Protein AF-A0A924B8Z5-F1 (afdb_monomer_lite)

Sequence (173 aa):
MSTKKIIPPDEDLVLVSQAHPNWYRDLSNLNTSVLASLPKAYSEPKTAMMRKFKAGVQHITENILKINRNAKSKDSFVLETSDLPNLLKMNPYLQTILLPSEDDESNNYWSFIKYLDEHKIRHTLPKKVVDGESFVLNCNRKVECIIANSTSRATLGAHHAEVLKQFKKAIAA

Structure (mmCIF, N/CA/C/O backbone):
data_AF-A0A924B8Z5-F1
#
_entry.id   AF-A0A924B8Z5-F1
#
loop_
_atom_site.group_PDB
_atom_site.id
_atom_site.type_symbol
_atom_site.label_atom_id
_atom_site.label_alt_id
_atom_site.label_comp_id
_atom_site.label_asym_id
_atom_site.label_entity_id
_atom_site.label_seq_id
_atom_site.pdbx_PDB_ins_code
_atom_site.Cartn_x
_atom_site.Cartn_y
_atom_site.Cartn_z
_atom_site.occupancy
_atom_site.B_iso_or_equiv
_atom_site.auth_seq_id
_atom_site.auth_comp_id
_atom_site.auth_asym_id
_atom_site.auth_atom_id
_atom_site.pdbx_PDB_model_num
ATOM 1 N N . MET A 1 1 ? 2.921 21.148 -10.314 1.00 27.20 1 MET A N 1
ATOM 2 C CA . MET A 1 1 ? 3.364 21.321 -11.715 1.00 27.20 1 MET A CA 1
ATOM 3 C C . MET A 1 1 ? 3.645 19.939 -12.281 1.00 27.20 1 MET A C 1
ATOM 5 O O . MET A 1 1 ? 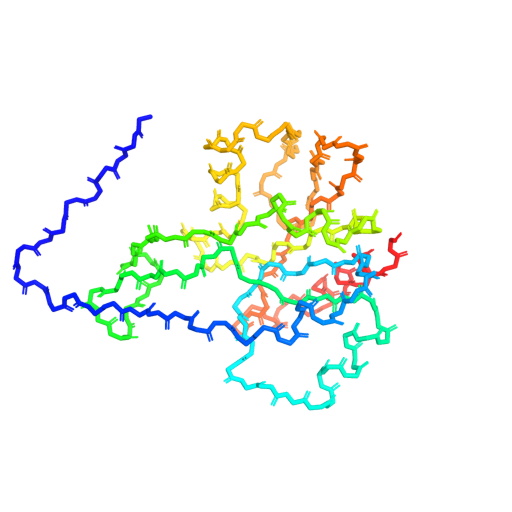4.511 19.259 -11.753 1.00 27.20 1 MET A O 1
ATOM 9 N N . SER A 1 2 ? 2.859 19.486 -13.260 1.00 26.58 2 SER A N 1
ATOM 10 C CA . SER A 1 2 ? 3.064 18.188 -13.912 1.00 26.58 2 SER A CA 1
ATOM 11 C C . SER A 1 2 ? 4.251 18.307 -14.865 1.00 26.58 2 SER A C 1
ATOM 13 O O . SER A 1 2 ? 4.169 19.011 -15.872 1.00 26.58 2 SER A O 1
ATOM 15 N N . THR A 1 3 ? 5.375 17.679 -14.529 1.00 29.69 3 THR A N 1
ATOM 16 C CA . THR A 1 3 ? 6.481 17.488 -15.465 1.00 29.69 3 THR A CA 1
ATOM 17 C C . THR A 1 3 ? 6.024 16.479 -16.511 1.00 29.69 3 THR A C 1
ATOM 19 O O . THR A 1 3 ? 6.145 15.268 -16.339 1.00 29.69 3 THR A O 1
ATOM 22 N N . LYS A 1 4 ? 5.457 16.978 -17.614 1.00 33.75 4 LYS A N 1
ATOM 23 C CA . LYS A 1 4 ? 5.336 16.186 -18.839 1.00 33.75 4 LYS A CA 1
ATOM 24 C C . LYS A 1 4 ? 6.758 15.812 -19.258 1.00 33.75 4 LYS A C 1
ATOM 26 O O . LYS A 1 4 ? 7.465 16.643 -19.821 1.00 33.75 4 LYS A O 1
ATOM 31 N N . LYS A 1 5 ? 7.202 14.590 -18.941 1.00 43.59 5 LYS A N 1
ATOM 32 C CA . LYS A 1 5 ? 8.385 14.011 -19.586 1.00 43.59 5 LYS A CA 1
ATOM 33 C C . LYS A 1 5 ? 8.083 13.988 -21.085 1.00 43.59 5 LYS A C 1
ATOM 35 O O . LYS A 1 5 ? 7.101 13.382 -21.509 1.00 43.59 5 LYS A O 1
ATOM 40 N N . ILE A 1 6 ? 8.884 14.720 -21.848 1.00 47.06 6 ILE A N 1
ATOM 41 C CA . ILE A 1 6 ? 8.807 14.756 -23.305 1.00 47.06 6 ILE A CA 1
ATOM 42 C C . ILE A 1 6 ? 9.330 13.408 -23.792 1.00 47.06 6 ILE A C 1
ATOM 44 O O . ILE A 1 6 ? 10.437 13.013 -23.433 1.00 47.06 6 ILE A O 1
ATOM 48 N N . ILE A 1 7 ? 8.505 12.686 -24.542 1.00 53.38 7 ILE A N 1
ATOM 49 C CA . ILE A 1 7 ? 8.885 11.407 -25.132 1.00 53.38 7 ILE A CA 1
ATOM 50 C C . ILE A 1 7 ? 9.734 11.701 -26.380 1.00 53.38 7 ILE A C 1
ATOM 52 O O . ILE A 1 7 ? 9.287 12.503 -27.207 1.00 53.38 7 ILE A O 1
ATOM 56 N N . PRO A 1 8 ? 10.936 11.114 -26.528 1.00 54.69 8 PRO A N 1
ATOM 57 C CA . PRO A 1 8 ? 11.732 11.262 -27.740 1.00 54.69 8 PRO A CA 1
ATOM 58 C C . PRO A 1 8 ? 10.970 10.709 -28.958 1.00 54.69 8 PRO A C 1
ATOM 60 O O . PRO A 1 8 ? 10.359 9.647 -28.851 1.00 54.69 8 PRO A O 1
ATOM 63 N N . PRO A 1 9 ? 10.990 11.396 -30.111 1.00 52.47 9 PRO A N 1
ATOM 64 C CA . PRO A 1 9 ? 10.183 11.028 -31.278 1.00 52.47 9 PRO A CA 1
ATOM 65 C C . PRO A 1 9 ? 10.574 9.692 -31.936 1.00 52.47 9 PRO A C 1
ATOM 67 O O . PRO A 1 9 ? 9.775 9.161 -32.701 1.00 52.47 9 PRO A O 1
ATOM 70 N N . ASP A 1 10 ? 11.748 9.137 -31.611 1.00 58.34 10 ASP A N 1
ATOM 71 C CA . ASP A 1 10 ? 12.346 7.985 -32.304 1.00 58.34 10 ASP A CA 1
ATOM 72 C C . ASP A 1 10 ? 12.404 6.696 -31.457 1.00 58.34 10 ASP A C 1
ATOM 74 O O . ASP A 1 10 ? 13.101 5.746 -31.812 1.00 58.34 10 ASP A O 1
ATOM 78 N N . GLU A 1 11 ? 11.711 6.647 -30.316 1.00 60.94 11 GLU A N 1
ATOM 79 C CA . GLU A 1 11 ? 11.691 5.461 -29.452 1.00 60.94 11 GLU A CA 1
ATOM 80 C C . GLU A 1 11 ? 10.423 4.615 -29.647 1.00 60.94 11 GLU A C 1
ATOM 82 O O . GLU A 1 11 ? 9.302 5.129 -29.641 1.00 60.94 11 GLU A O 1
ATOM 87 N N . ASP A 1 12 ? 10.603 3.293 -29.766 1.00 62.44 12 ASP A N 1
ATOM 88 C CA . ASP A 1 12 ? 9.521 2.310 -29.898 1.00 62.44 12 ASP A CA 1
ATOM 89 C C . ASP A 1 12 ? 8.688 2.220 -28.611 1.00 62.44 12 ASP A C 1
ATOM 91 O O . ASP A 1 12 ? 8.885 1.362 -27.748 1.00 62.44 12 ASP A O 1
ATOM 95 N N . LEU A 1 13 ? 7.699 3.099 -28.482 1.00 58.81 13 LEU A N 1
ATOM 96 C CA . LEU A 1 13 ? 6.756 3.054 -27.377 1.00 58.81 13 LEU A CA 1
ATOM 97 C C . LEU A 1 13 ? 5.920 1.776 -27.426 1.00 58.81 13 LEU A C 1
ATOM 99 O O . LEU A 1 13 ? 5.083 1.569 -28.304 1.00 58.81 13 LEU A O 1
ATOM 103 N N . VAL A 1 14 ? 6.087 0.943 -26.405 1.00 56.19 14 VAL A N 1
ATOM 104 C CA . VAL A 1 14 ? 5.249 -0.228 -26.187 1.00 56.19 14 VAL A CA 1
ATOM 105 C C . VAL A 1 14 ? 4.253 0.100 -25.088 1.00 56.19 14 VAL A C 1
ATOM 107 O O . VAL A 1 14 ? 4.625 0.291 -23.926 1.00 56.19 14 VAL A O 1
ATOM 110 N N . LEU A 1 15 ? 2.964 0.120 -25.437 1.00 53.94 15 LEU A N 1
ATOM 111 C CA . LEU A 1 15 ? 1.908 0.070 -24.434 1.00 53.94 15 LEU A CA 1
ATOM 112 C C . LEU A 1 15 ? 1.976 -1.296 -23.748 1.00 53.94 15 LEU A C 1
ATOM 114 O O . LEU A 1 15 ? 1.636 -2.326 -24.332 1.00 53.94 15 LEU A O 1
ATOM 118 N N . VAL A 1 16 ? 2.431 -1.307 -22.500 1.00 55.94 16 VAL A N 1
ATOM 119 C CA . VAL A 1 16 ? 2.383 -2.490 -21.651 1.00 55.94 16 VAL A CA 1
ATOM 120 C C . VAL A 1 16 ? 1.148 -2.343 -20.777 1.00 55.94 16 VAL A C 1
ATOM 122 O O . VAL A 1 16 ? 1.198 -1.785 -19.681 1.00 55.94 16 VAL A O 1
ATOM 125 N N . SER A 1 17 ? 0.022 -2.848 -21.281 1.00 54.97 17 SER A N 1
ATOM 126 C CA . SER A 1 17 ? -1.132 -3.074 -20.419 1.00 54.97 17 SER A CA 1
ATOM 127 C C . SER A 1 17 ? -0.781 -4.216 -19.476 1.00 54.97 17 SER A C 1
ATOM 129 O O . SER A 1 17 ? -0.571 -5.357 -19.902 1.00 54.97 17 SER A O 1
ATOM 131 N N . GLN A 1 18 ? -0.655 -3.904 -18.189 1.00 56.66 18 GLN A N 1
ATOM 132 C CA . GLN A 1 18 ? -0.607 -4.940 -17.176 1.00 56.66 18 GLN A CA 1
ATOM 133 C C . GLN A 1 18 ? -2.056 -5.323 -16.910 1.00 56.66 18 GLN A C 1
ATOM 135 O O . GLN A 1 18 ? -2.690 -4.786 -16.012 1.00 56.66 18 GLN A O 1
ATOM 140 N N . ALA A 1 19 ? -2.603 -6.211 -17.747 1.00 49.78 19 ALA A N 1
ATOM 141 C CA . ALA A 1 19 ? -3.911 -6.802 -17.508 1.00 49.78 19 ALA A CA 1
ATOM 142 C C . ALA A 1 19 ? -3.848 -7.547 -16.168 1.00 49.78 19 ALA A C 1
ATOM 144 O O . ALA A 1 19 ? -3.375 -8.683 -16.078 1.00 49.78 19 ALA A O 1
ATOM 145 N N . HIS A 1 20 ? -4.241 -6.846 -15.108 1.00 55.22 20 HIS A N 1
ATOM 146 C CA . HIS A 1 20 ? -4.132 -7.338 -13.751 1.00 55.22 20 HIS A CA 1
ATOM 147 C C . HIS A 1 20 ? -5.180 -8.429 -13.558 1.00 55.22 20 HIS A C 1
ATOM 149 O O . HIS A 1 20 ? -6.363 -8.211 -13.833 1.00 55.22 20 HIS A O 1
ATOM 155 N N . PRO A 1 21 ? -4.785 -9.625 -13.101 1.00 53.97 21 PRO A N 1
ATOM 156 C CA . PRO A 1 21 ? -5.751 -10.666 -12.815 1.00 53.97 21 PRO A CA 1
ATOM 157 C C . PRO A 1 21 ? -6.732 -10.184 -11.735 1.00 53.97 21 PRO A C 1
ATOM 159 O O . PRO A 1 21 ? -6.337 -9.952 -10.597 1.00 53.97 21 PRO A O 1
ATOM 162 N N . ASN A 1 22 ? -8.019 -10.067 -12.066 1.00 56.91 22 ASN A N 1
ATOM 163 C CA . ASN A 1 22 ? -9.048 -9.525 -11.166 1.00 56.91 22 ASN A CA 1
ATOM 164 C C . ASN A 1 22 ? -9.396 -10.434 -9.971 1.00 56.91 22 ASN A C 1
ATOM 166 O O . ASN A 1 22 ? -10.285 -10.090 -9.202 1.00 56.91 22 ASN A O 1
ATOM 170 N N . TRP A 1 23 ? -8.712 -11.565 -9.766 1.00 58.78 23 TRP A N 1
ATOM 171 C CA . TRP A 1 23 ? -9.040 -12.521 -8.695 1.00 58.78 23 TRP A CA 1
ATOM 172 C C . TRP A 1 23 ? -8.924 -11.925 -7.284 1.00 58.78 23 TRP A C 1
ATOM 174 O O . TRP A 1 23 ? -9.516 -12.450 -6.345 1.00 58.78 23 TRP A O 1
ATOM 184 N N . TYR A 1 24 ? -8.171 -10.833 -7.101 1.00 57.19 24 TYR A N 1
ATOM 185 C CA . TYR A 1 24 ? -8.128 -10.114 -5.823 1.00 57.19 24 TYR A CA 1
ATOM 186 C C . TYR A 1 24 ? -9.403 -9.299 -5.568 1.00 57.19 24 TYR A C 1
ATOM 188 O O . TYR A 1 24 ? -9.706 -9.010 -4.413 1.00 57.19 24 TYR A O 1
ATOM 196 N N . ARG A 1 25 ? -10.168 -8.950 -6.615 1.00 60.06 25 ARG A N 1
ATOM 197 C CA . ARG A 1 25 ? -11.487 -8.308 -6.490 1.00 60.06 25 ARG A CA 1
ATOM 198 C C . ARG A 1 25 ? -12.519 -9.261 -5.882 1.00 60.06 25 ARG A C 1
ATOM 200 O O . ARG A 1 25 ? -13.444 -8.796 -5.227 1.00 60.06 25 ARG A O 1
ATOM 207 N N . ASP A 1 26 ? -12.307 -10.571 -6.025 1.00 60.06 26 ASP A N 1
ATOM 208 C CA . ASP A 1 26 ? -13.152 -11.618 -5.432 1.00 60.06 26 ASP A CA 1
ATOM 209 C C . ASP A 1 26 ? -12.852 -11.856 -3.942 1.00 60.06 26 ASP A C 1
ATOM 211 O O . ASP A 1 26 ? -13.567 -12.593 -3.260 1.00 60.06 26 ASP A O 1
ATOM 215 N N . LEU A 1 27 ? -11.785 -11.252 -3.408 1.00 64.25 27 LEU A N 1
ATOM 216 C CA . LEU A 1 27 ? -11.482 -11.287 -1.982 1.00 64.25 27 LEU A CA 1
ATOM 217 C C . LEU A 1 27 ? -12.265 -10.176 -1.280 1.00 64.25 27 LEU A C 1
ATOM 219 O O . LEU A 1 27 ? -11.729 -9.120 -0.968 1.00 64.25 27 LEU A O 1
ATOM 223 N N . SER A 1 28 ? -13.552 -10.408 -1.029 1.00 62.91 28 SER A N 1
ATOM 224 C CA . SER A 1 28 ? -14.328 -9.533 -0.147 1.00 62.91 28 SER A CA 1
ATOM 225 C C . SER A 1 28 ? -13.760 -9.587 1.277 1.00 62.91 28 SER A C 1
ATOM 227 O O . SER A 1 28 ? -13.467 -10.678 1.772 1.00 62.91 28 SER A O 1
ATOM 229 N N . ASN A 1 29 ? -13.697 -8.441 1.961 1.00 72.19 29 ASN A N 1
ATOM 230 C CA . ASN A 1 29 ? -13.278 -8.310 3.367 1.00 72.19 29 ASN A CA 1
ATOM 231 C C . ASN A 1 29 ? -11.771 -8.462 3.620 1.00 72.19 29 ASN A C 1
ATOM 233 O O . ASN A 1 29 ? -11.360 -9.110 4.586 1.00 72.19 29 ASN A O 1
ATOM 237 N N . LEU A 1 30 ? -10.945 -7.850 2.773 1.00 82.62 30 LEU A N 1
ATOM 238 C CA . LEU A 1 30 ? -9.528 -7.687 3.086 1.00 82.62 30 LEU A CA 1
ATOM 239 C C . LEU A 1 30 ? -9.342 -6.749 4.284 1.00 82.62 30 LEU A C 1
ATOM 241 O O . LEU A 1 30 ? -9.954 -5.681 4.330 1.00 82.62 30 LEU A O 1
ATOM 245 N N . ASN A 1 31 ? -8.446 -7.128 5.194 1.00 87.06 31 ASN A N 1
ATOM 246 C CA . ASN A 1 31 ? -7.919 -6.253 6.243 1.00 87.06 31 ASN A CA 1
ATOM 247 C C . ASN A 1 31 ? -6.640 -5.548 5.773 1.00 87.06 31 ASN A C 1
ATOM 249 O O . ASN A 1 31 ? -6.386 -4.405 6.152 1.00 87.06 31 ASN A O 1
ATOM 253 N N . THR A 1 32 ? -5.880 -6.189 4.881 1.00 87.38 32 THR A N 1
ATOM 254 C CA . THR A 1 32 ? -4.584 -5.687 4.410 1.00 87.38 32 THR A CA 1
ATOM 255 C C . THR A 1 32 ? -4.513 -5.684 2.884 1.00 87.38 32 THR A C 1
ATOM 257 O O . THR A 1 32 ? -4.909 -6.649 2.229 1.00 87.38 32 THR A O 1
ATOM 260 N N . SER A 1 33 ? -3.962 -4.622 2.300 1.00 85.75 33 SER A N 1
ATOM 261 C CA . SER A 1 33 ? -3.629 -4.543 0.874 1.00 85.75 33 SER A CA 1
ATOM 262 C C . SER A 1 33 ? -2.141 -4.270 0.725 1.00 85.75 33 SER A C 1
ATOM 264 O O . SER A 1 33 ? -1.606 -3.400 1.399 1.00 85.75 33 SER A O 1
ATOM 266 N N . VAL A 1 34 ? -1.456 -5.012 -0.132 1.00 84.31 34 VAL A N 1
ATOM 267 C CA . VAL A 1 34 ? -0.037 -4.828 -0.436 1.00 84.31 34 VAL A CA 1
ATOM 268 C C . VAL A 1 34 ? 0.060 -4.237 -1.834 1.00 84.31 34 VAL A C 1
ATOM 270 O O . VAL A 1 34 ? -0.302 -4.908 -2.798 1.00 84.31 34 VAL A O 1
ATOM 273 N N . LEU A 1 35 ? 0.541 -3.001 -1.952 1.00 79.88 35 LEU A N 1
ATOM 274 C CA . LEU A 1 35 ? 0.700 -2.321 -3.236 1.00 79.88 35 LEU A CA 1
ATOM 275 C C . LEU A 1 35 ? 2.064 -2.666 -3.833 1.00 79.88 35 LEU A C 1
ATOM 277 O O . LEU A 1 35 ? 3.053 -1.993 -3.565 1.00 79.88 35 LEU A O 1
ATOM 281 N N . ALA A 1 36 ? 2.121 -3.764 -4.582 1.00 71.88 36 ALA A N 1
ATOM 282 C CA . ALA A 1 36 ? 3.339 -4.315 -5.159 1.00 71.88 36 ALA A CA 1
ATOM 283 C C . ALA A 1 36 ? 3.082 -4.930 -6.538 1.00 71.88 36 ALA A C 1
ATOM 285 O O . ALA A 1 36 ? 1.955 -5.295 -6.879 1.00 71.88 36 ALA A O 1
ATOM 286 N N . SER A 1 37 ? 4.158 -5.098 -7.311 1.00 63.19 37 SER A N 1
ATOM 287 C CA . SER A 1 37 ? 4.166 -5.852 -8.569 1.00 63.19 37 SER A CA 1
ATOM 288 C C . SER A 1 37 ? 3.428 -7.195 -8.420 1.00 63.19 37 SER A C 1
ATOM 290 O O . SER A 1 37 ? 3.824 -8.046 -7.616 1.00 63.19 37 SER A O 1
ATOM 292 N N . LEU A 1 38 ? 2.345 -7.400 -9.185 1.00 60.19 38 LEU A N 1
ATOM 293 C CA . LEU A 1 38 ? 1.538 -8.618 -9.080 1.00 60.19 38 LEU A CA 1
ATOM 294 C C . LEU A 1 38 ? 2.342 -9.863 -9.492 1.00 60.19 38 LEU A C 1
ATOM 296 O O . LEU A 1 38 ? 3.150 -9.822 -10.426 1.00 60.19 38 LEU A O 1
ATOM 300 N N . PRO A 1 39 ? 2.092 -11.022 -8.854 1.00 56.28 39 PRO A N 1
ATOM 301 C CA . PRO A 1 39 ? 2.630 -12.277 -9.347 1.00 56.28 39 PRO A CA 1
ATOM 302 C C . PRO A 1 39 ? 2.121 -12.535 -10.772 1.00 56.28 39 PRO A C 1
ATOM 304 O O . PRO A 1 39 ? 0.917 -12.538 -11.014 1.00 56.28 39 PRO A O 1
ATOM 307 N N . LYS A 1 40 ? 3.047 -12.831 -11.696 1.00 56.44 40 LYS A N 1
ATOM 308 C CA . LYS A 1 40 ? 2.784 -13.088 -13.130 1.00 56.44 40 LYS A CA 1
ATOM 309 C C . LYS A 1 40 ? 1.750 -14.189 -13.424 1.00 56.44 40 LYS A C 1
ATOM 311 O O . LYS A 1 40 ? 1.336 -14.329 -14.567 1.00 56.44 40 LYS A O 1
ATOM 316 N N . ALA A 1 41 ? 1.365 -14.987 -12.430 1.00 58.38 41 ALA A N 1
ATOM 317 C CA . ALA A 1 41 ? 0.386 -16.052 -12.579 1.00 58.38 41 ALA A CA 1
ATOM 318 C C . ALA A 1 41 ? -0.469 -16.201 -11.315 1.00 58.38 41 ALA A C 1
ATOM 320 O O . ALA A 1 41 ? 0.053 -16.198 -10.191 1.00 58.38 41 ALA A O 1
ATOM 321 N N . TYR A 1 42 ? -1.773 -16.386 -11.534 1.00 60.09 42 TYR A N 1
ATOM 322 C CA . TYR A 1 42 ? -2.695 -16.948 -10.554 1.00 60.09 42 TYR A CA 1
ATOM 323 C C . TYR A 1 42 ? -2.182 -18.322 -10.115 1.00 60.09 42 TYR A C 1
ATOM 325 O O . TYR A 1 42 ? -1.808 -19.146 -10.948 1.00 60.09 42 TYR A O 1
ATOM 333 N N . SER A 1 43 ? -2.157 -18.579 -8.811 1.00 69.75 43 SER A N 1
ATOM 334 C CA . SER A 1 43 ? -1.972 -19.934 -8.309 1.00 69.75 43 SER A CA 1
ATOM 335 C C . SER A 1 43 ? -2.844 -20.138 -7.083 1.00 69.75 43 SER A C 1
ATOM 337 O O . SER A 1 43 ? -2.793 -19.347 -6.140 1.00 69.75 43 SER A O 1
ATOM 339 N N . GLU A 1 44 ? -3.611 -21.223 -7.082 1.00 72.50 44 GLU A N 1
ATOM 340 C CA . GLU A 1 44 ? -4.526 -21.581 -5.997 1.00 72.50 44 GLU A CA 1
ATOM 341 C C . GLU A 1 44 ? -3.862 -21.524 -4.602 1.00 72.50 44 GLU A C 1
ATOM 343 O O . GLU A 1 44 ? -4.453 -20.923 -3.702 1.00 72.50 44 GLU A O 1
ATOM 348 N N . PRO A 1 45 ? -2.597 -21.967 -4.406 1.00 78.00 45 PRO A N 1
ATOM 349 C CA . PRO A 1 45 ? -1.924 -21.821 -3.113 1.00 78.00 45 PRO A CA 1
ATOM 350 C C . PRO A 1 45 ? -1.728 -20.364 -2.661 1.00 78.00 45 PRO A C 1
ATOM 352 O O . PRO A 1 45 ? -1.847 -20.064 -1.473 1.00 78.00 45 PRO A O 1
ATOM 355 N N . LYS A 1 46 ? -1.455 -19.435 -3.590 1.00 73.50 46 LYS A N 1
ATOM 356 C CA . LYS A 1 46 ? -1.290 -18.005 -3.269 1.00 73.50 46 LYS A CA 1
ATOM 357 C C . LYS A 1 46 ? -2.631 -17.388 -2.900 1.00 73.50 46 LYS A C 1
ATOM 359 O O . LYS A 1 46 ? -2.715 -16.658 -1.917 1.00 73.50 46 LYS A O 1
ATOM 364 N N . THR A 1 47 ? -3.684 -17.725 -3.639 1.00 73.50 47 THR A N 1
ATOM 365 C CA . THR A 1 47 ? -5.043 -17.260 -3.344 1.00 73.50 47 THR A CA 1
ATOM 366 C C . THR A 1 47 ? -5.544 -17.807 -2.005 1.00 73.50 47 THR A C 1
ATOM 368 O O . THR A 1 47 ? -6.122 -17.055 -1.222 1.00 73.50 47 THR A O 1
ATOM 371 N N . ALA A 1 48 ? -5.272 -19.076 -1.686 1.00 80.44 48 ALA A N 1
ATOM 372 C CA . ALA A 1 48 ? -5.603 -19.669 -0.390 1.00 80.44 48 ALA A CA 1
ATOM 373 C C . ALA A 1 48 ? -4.862 -18.978 0.767 1.00 80.44 48 ALA A C 1
ATOM 375 O O . ALA A 1 48 ? -5.470 -18.662 1.790 1.00 80.44 48 ALA A O 1
ATOM 376 N N . MET A 1 49 ? -3.571 -18.679 0.589 1.00 80.75 49 MET A N 1
ATOM 377 C CA . MET A 1 49 ? -2.779 -17.925 1.563 1.00 80.75 49 MET A CA 1
ATOM 378 C C . MET A 1 49 ? -3.364 -16.525 1.798 1.00 80.75 49 MET A C 1
ATOM 380 O O . MET A 1 49 ? -3.571 -16.124 2.940 1.00 80.75 49 MET A O 1
ATOM 384 N N . MET A 1 50 ? -3.697 -15.807 0.728 1.00 80.00 50 MET A N 1
ATOM 385 C CA . MET A 1 50 ? -4.296 -14.472 0.797 1.00 80.00 50 MET A CA 1
ATOM 386 C C . MET A 1 50 ? -5.665 -14.461 1.476 1.00 80.00 50 MET A C 1
ATOM 388 O O . MET A 1 50 ? -5.911 -13.621 2.338 1.00 80.00 50 MET A O 1
ATOM 392 N N . ARG A 1 51 ? -6.524 -15.446 1.180 1.00 81.31 51 ARG A N 1
ATOM 393 C CA . ARG A 1 51 ? -7.799 -15.647 1.891 1.00 81.31 51 ARG A CA 1
ATOM 394 C C . ARG A 1 51 ? -7.580 -15.898 3.377 1.00 81.31 51 ARG A C 1
ATOM 396 O O . ARG A 1 51 ? -8.221 -15.256 4.203 1.00 81.31 51 ARG A O 1
ATOM 403 N N . LYS A 1 52 ? -6.649 -16.796 3.717 1.00 85.19 52 LYS A N 1
ATOM 404 C CA . LYS A 1 52 ? -6.318 -17.137 5.107 1.00 85.19 52 LYS A CA 1
ATOM 405 C C . LYS A 1 52 ? -5.869 -15.913 5.906 1.00 85.19 52 LYS A C 1
ATOM 407 O O . LYS A 1 52 ? -6.255 -15.776 7.060 1.00 85.19 52 LYS A O 1
ATOM 412 N N . PHE A 1 53 ? -5.072 -15.040 5.295 1.00 84.50 53 PHE A N 1
ATOM 413 C CA . PHE A 1 53 ? -4.547 -13.836 5.942 1.00 84.50 53 PHE A CA 1
ATOM 414 C C . PHE A 1 53 ? -5.404 -12.585 5.731 1.00 84.50 53 PHE A C 1
ATOM 416 O O . PHE A 1 53 ? -5.022 -11.524 6.208 1.00 84.50 53 PHE A O 1
ATOM 423 N N . LYS A 1 54 ? -6.535 -12.684 5.015 1.00 86.38 54 LYS A N 1
ATOM 424 C CA . LYS A 1 54 ? -7.349 -11.529 4.590 1.00 86.38 54 LYS A CA 1
ATOM 425 C C . LYS A 1 54 ? -6.498 -10.404 3.981 1.00 86.38 54 LYS A C 1
ATOM 427 O O . LYS A 1 54 ? -6.742 -9.221 4.220 1.00 86.38 54 LYS A O 1
ATOM 432 N N . ALA A 1 55 ? -5.490 -10.790 3.204 1.00 83.81 55 ALA A N 1
ATOM 433 C CA . ALA A 1 55 ? -4.514 -9.888 2.611 1.00 83.81 55 ALA A CA 1
ATOM 434 C C . ALA A 1 55 ? -4.540 -10.018 1.088 1.00 83.81 55 ALA A C 1
ATOM 436 O O . ALA A 1 55 ? -4.473 -11.130 0.573 1.00 83.81 55 ALA A O 1
ATOM 437 N N . GLY A 1 56 ? -4.631 -8.901 0.367 1.00 79.25 56 GLY A N 1
ATOM 438 C CA . GLY A 1 56 ? -4.574 -8.863 -1.097 1.00 79.25 56 GLY A CA 1
ATOM 439 C C . GLY A 1 56 ? -3.291 -8.201 -1.586 1.00 79.25 56 GLY A C 1
ATOM 440 O O . GLY A 1 56 ? -2.753 -7.334 -0.908 1.00 79.25 56 GLY A O 1
ATOM 441 N N . VAL A 1 57 ? -2.807 -8.585 -2.767 1.00 76.44 57 VAL A N 1
ATOM 442 C CA . VAL A 1 57 ? -1.740 -7.852 -3.470 1.00 76.44 57 VAL A CA 1
ATOM 443 C C . VAL A 1 57 ? -2.377 -7.116 -4.635 1.00 76.44 57 VAL A C 1
ATOM 445 O O . VAL A 1 57 ? -3.213 -7.688 -5.334 1.00 76.44 57 VAL A O 1
ATOM 448 N N . GLN A 1 58 ? -2.015 -5.852 -4.816 1.00 72.81 58 GLN A N 1
ATOM 449 C CA . GLN A 1 58 ? -2.560 -4.970 -5.840 1.00 72.81 58 GLN A CA 1
ATOM 450 C C . GLN A 1 58 ? -1.455 -4.102 -6.419 1.00 72.81 58 GLN A C 1
ATOM 452 O O . GLN A 1 58 ? -0.436 -3.884 -5.777 1.00 72.81 58 GLN A O 1
ATOM 457 N N . HIS A 1 59 ? -1.667 -3.584 -7.620 1.00 69.00 59 HIS A N 1
ATOM 458 C CA . HIS A 1 59 ? -0.761 -2.627 -8.233 1.00 69.00 59 HIS A CA 1
ATOM 459 C C . HIS A 1 59 ? -1.461 -1.274 -8.348 1.00 69.00 59 HIS A C 1
ATOM 461 O O . HIS A 1 59 ? -2.634 -1.235 -8.706 1.00 69.00 59 HIS A O 1
ATOM 467 N N . ILE A 1 60 ? -0.759 -0.174 -8.060 1.00 63.69 60 ILE A N 1
ATOM 468 C CA . ILE A 1 60 ? -1.333 1.183 -8.160 1.00 63.69 60 ILE A CA 1
ATOM 469 C C . ILE A 1 60 ? -1.501 1.607 -9.619 1.00 63.69 60 ILE A C 1
ATOM 471 O O . ILE A 1 60 ? -2.298 2.489 -9.907 1.00 63.69 60 ILE A O 1
ATOM 475 N N . THR A 1 61 ? -0.755 1.019 -10.553 1.00 62.38 61 THR A N 1
ATOM 476 C CA . THR A 1 61 ? -0.765 1.423 -11.964 1.00 62.38 61 THR A CA 1
ATOM 477 C C . THR A 1 61 ? -1.314 0.302 -12.839 1.00 62.38 61 THR A C 1
ATOM 479 O O . THR A 1 61 ? -0.863 -0.841 -12.747 1.00 62.38 61 THR A O 1
ATOM 482 N N . GLU A 1 62 ? -2.312 0.618 -13.664 1.00 61.16 62 GLU A N 1
ATOM 483 C CA . GLU A 1 62 ? -2.988 -0.330 -14.560 1.00 61.16 62 GLU A CA 1
ATOM 484 C C . GLU A 1 62 ? -2.355 -0.317 -15.955 1.00 61.16 62 GLU A C 1
ATOM 486 O O . GLU A 1 62 ? -2.016 -1.368 -16.501 1.00 61.16 62 GLU A O 1
ATOM 491 N N . ASN A 1 63 ? -2.100 0.876 -16.499 1.00 56.97 63 ASN A N 1
ATOM 492 C CA . ASN A 1 63 ? -1.499 1.031 -17.818 1.00 56.97 63 ASN A CA 1
ATOM 493 C C . ASN A 1 63 ? -0.174 1.782 -17.733 1.00 56.97 63 ASN A C 1
ATOM 495 O O . ASN A 1 63 ? -0.088 2.869 -17.158 1.00 56.97 63 ASN A O 1
ATOM 499 N N . ILE A 1 64 ? 0.867 1.185 -18.316 1.00 59.00 64 ILE A N 1
ATOM 500 C CA . ILE A 1 64 ? 2.212 1.745 -18.354 1.00 59.00 64 ILE A CA 1
ATOM 501 C C . ILE A 1 64 ? 2.691 1.757 -19.808 1.00 59.00 64 ILE A C 1
ATOM 503 O O . ILE A 1 64 ? 2.777 0.721 -20.464 1.00 59.00 64 ILE A O 1
ATOM 507 N N . LEU A 1 65 ? 3.044 2.930 -20.315 1.00 54.34 65 LEU A N 1
ATOM 508 C CA . LEU A 1 65 ? 3.818 3.077 -21.543 1.00 54.34 65 LEU A CA 1
ATOM 509 C C . LEU A 1 65 ? 5.287 2.851 -21.214 1.00 54.34 65 LEU A C 1
ATOM 511 O O . LEU A 1 65 ? 5.822 3.494 -20.316 1.00 54.34 65 LEU A O 1
ATOM 515 N N . LYS A 1 66 ? 5.953 1.952 -21.929 1.00 60.34 66 LYS A N 1
ATOM 516 C CA . LYS A 1 66 ? 7.394 1.749 -21.787 1.00 60.34 66 LYS A CA 1
ATOM 517 C C . LYS A 1 66 ? 8.104 2.076 -23.088 1.00 60.34 66 LYS A C 1
ATOM 519 O O . LYS A 1 66 ? 7.598 1.752 -24.155 1.00 60.34 66 LYS A O 1
ATOM 524 N N . ILE A 1 67 ? 9.313 2.616 -22.971 1.00 60.03 67 ILE A N 1
ATOM 525 C CA . ILE A 1 67 ? 10.227 2.843 -24.104 1.00 60.03 67 ILE A CA 1
ATOM 526 C C . ILE A 1 67 ? 10.637 1.519 -24.779 1.00 60.03 67 ILE A C 1
ATOM 528 O O . ILE A 1 67 ? 11.011 1.490 -25.939 1.00 60.03 67 ILE A O 1
ATOM 532 N N . ASN A 1 68 ? 10.569 0.396 -24.056 1.00 62.44 68 ASN A N 1
ATOM 533 C CA . ASN A 1 68 ? 10.575 -0.960 -24.608 1.00 62.44 68 ASN A CA 1
ATOM 534 C C . ASN A 1 68 ? 10.083 -1.964 -23.542 1.00 62.44 68 ASN A C 1
ATOM 536 O O . ASN A 1 68 ? 9.972 -1.633 -22.360 1.00 62.44 68 ASN A O 1
ATOM 540 N N . ARG A 1 69 ? 9.827 -3.229 -23.914 1.00 58.06 69 ARG A N 1
ATOM 541 C CA . ARG A 1 69 ? 9.324 -4.265 -22.975 1.00 58.06 69 ARG A CA 1
ATOM 542 C C . ARG A 1 69 ? 10.216 -4.504 -21.747 1.00 58.06 69 ARG A C 1
ATOM 544 O O . ARG A 1 69 ? 9.702 -4.901 -20.701 1.00 58.06 69 ARG A O 1
ATOM 551 N N . ASN A 1 70 ? 11.518 -4.250 -21.862 1.00 56.31 70 ASN A N 1
ATOM 552 C CA . ASN A 1 70 ? 12.515 -4.471 -20.811 1.00 56.31 70 ASN A CA 1
ATOM 553 C C . ASN A 1 70 ? 12.906 -3.182 -20.073 1.00 56.31 70 ASN A C 1
ATOM 555 O O . ASN A 1 70 ? 13.799 -3.212 -19.226 1.00 56.31 70 ASN A O 1
ATOM 559 N N . ALA A 1 71 ? 12.252 -2.059 -20.380 1.00 56.12 71 ALA A N 1
ATOM 560 C CA . ALA A 1 71 ? 12.593 -0.771 -19.809 1.00 56.12 71 ALA A CA 1
ATOM 561 C C . ALA A 1 71 ? 12.398 -0.798 -18.286 1.00 56.12 71 ALA A C 1
ATOM 563 O O . ALA A 1 71 ? 11.402 -1.336 -17.766 1.00 56.12 71 ALA A O 1
ATOM 564 N N . LYS A 1 72 ? 13.382 -0.227 -17.581 1.00 54.81 72 LYS A N 1
ATOM 565 C CA . LYS A 1 72 ? 13.362 -0.070 -16.124 1.00 54.81 72 LYS A CA 1
ATOM 566 C C . LYS A 1 72 ? 12.220 0.873 -15.724 1.00 54.81 72 LYS A C 1
ATOM 568 O O . LYS A 1 72 ? 11.738 1.657 -16.542 1.00 54.81 72 LYS A O 1
ATOM 573 N N . SER A 1 73 ? 11.793 0.823 -14.462 1.00 53.69 73 SER A N 1
ATOM 574 C CA . SER A 1 73 ? 10.661 1.621 -13.959 1.00 53.69 73 SER A CA 1
ATOM 575 C C . SER A 1 73 ? 10.817 3.133 -14.207 1.00 53.69 73 SER A C 1
ATOM 577 O O . SER A 1 73 ? 9.829 3.816 -14.454 1.00 53.69 73 SER A O 1
ATOM 579 N N . LYS A 1 74 ? 12.052 3.652 -14.256 1.00 50.84 74 LYS A N 1
ATOM 580 C CA . LYS A 1 74 ? 12.364 5.061 -14.575 1.00 50.84 74 LYS A CA 1
ATOM 581 C C . LYS A 1 74 ? 12.066 5.490 -16.024 1.00 50.84 74 LYS A C 1
ATOM 583 O O . LYS A 1 74 ? 11.865 6.680 -16.282 1.00 50.84 74 LYS A O 1
ATOM 588 N N . ASP A 1 75 ? 11.987 4.524 -16.935 1.00 53.41 75 ASP A N 1
ATOM 589 C CA . ASP A 1 75 ? 11.794 4.685 -18.386 1.00 53.41 75 ASP A CA 1
ATOM 590 C C . ASP A 1 75 ? 10.355 4.304 -18.793 1.00 53.41 75 ASP A C 1
ATOM 592 O O . ASP A 1 75 ? 10.077 3.828 -19.897 1.00 53.41 75 ASP A O 1
ATOM 596 N N . SER A 1 76 ? 9.439 4.441 -17.833 1.00 54.59 76 SER A N 1
ATOM 597 C CA . SER A 1 76 ? 8.042 4.041 -17.920 1.00 54.59 76 SER A CA 1
ATOM 598 C C . SER A 1 76 ? 7.128 5.226 -17.590 1.00 54.59 76 SER A C 1
ATOM 600 O O . SER A 1 76 ? 7.417 6.025 -16.699 1.00 54.59 76 SER A O 1
ATOM 602 N N . PHE A 1 77 ? 6.004 5.332 -18.292 1.00 54.12 77 PHE A N 1
ATOM 603 C CA . PHE A 1 77 ? 5.006 6.385 -18.144 1.00 54.12 77 PHE A CA 1
ATOM 604 C C . PHE A 1 77 ? 3.697 5.765 -17.670 1.00 54.12 77 PHE A C 1
ATOM 606 O O . PHE A 1 77 ? 3.124 4.918 -18.350 1.00 54.12 77 PHE A O 1
ATOM 613 N N . VAL A 1 78 ? 3.216 6.183 -16.503 1.00 58.84 78 VAL A N 1
ATOM 614 C CA . VAL A 1 78 ? 1.920 5.735 -15.983 1.00 58.84 78 VAL A CA 1
ATOM 615 C C . VAL A 1 78 ? 0.813 6.445 -16.755 1.00 58.84 78 VAL A C 1
ATOM 617 O O . VAL A 1 78 ? 0.755 7.674 -16.759 1.00 58.84 78 VAL A O 1
ATOM 620 N N . LEU A 1 79 ? -0.039 5.664 -17.409 1.00 51.16 79 LEU A N 1
ATOM 621 C CA . LEU A 1 79 ? -1.200 6.137 -18.156 1.00 51.16 79 LEU A CA 1
ATOM 622 C C . LEU A 1 79 ? -2.473 6.107 -17.315 1.00 51.16 79 LEU A C 1
ATOM 624 O O . LEU A 1 79 ? -3.256 7.047 -17.371 1.00 51.16 79 LEU A O 1
ATOM 628 N N . GLU A 1 80 ? -2.662 5.044 -16.532 1.00 56.88 80 GLU A N 1
ATOM 629 C CA . GLU A 1 80 ? -3.845 4.856 -15.690 1.00 56.88 80 GLU A CA 1
ATOM 630 C C . GLU A 1 80 ? -3.457 4.231 -14.351 1.00 56.88 80 GLU A C 1
ATOM 632 O O . GLU A 1 80 ? -2.577 3.366 -14.273 1.00 56.88 80 GLU A O 1
ATOM 637 N N . THR A 1 81 ? -4.120 4.687 -13.295 1.00 57.38 81 THR A N 1
ATOM 638 C CA . THR A 1 81 ? -3.934 4.244 -11.915 1.00 57.38 81 THR A CA 1
ATOM 639 C C . THR A 1 81 ? -5.162 3.473 -11.438 1.00 57.38 81 THR A C 1
ATOM 641 O O . THR A 1 81 ? -6.286 3.763 -11.839 1.00 57.38 81 THR A O 1
ATOM 644 N N . SER A 1 82 ? -4.954 2.480 -10.575 1.00 64.19 82 SER A N 1
ATOM 645 C CA . SER A 1 82 ? -6.022 1.686 -9.975 1.00 64.19 82 SER A CA 1
ATOM 646 C C . SER A 1 82 ? -6.986 2.578 -9.192 1.00 64.19 82 SER A C 1
ATOM 648 O O . SER A 1 82 ? -6.554 3.499 -8.493 1.00 64.19 82 SER A O 1
ATOM 650 N N . ASP A 1 83 ? -8.276 2.255 -9.229 1.00 70.25 83 ASP A N 1
ATOM 651 C CA . ASP A 1 83 ? -9.322 2.972 -8.494 1.00 70.25 83 ASP A CA 1
ATOM 652 C C . ASP A 1 83 ? -9.282 2.643 -6.984 1.00 70.25 83 ASP A C 1
ATOM 654 O O . ASP A 1 83 ? -10.008 1.780 -6.479 1.00 70.25 83 ASP A O 1
ATOM 658 N N . LEU A 1 84 ? -8.396 3.323 -6.245 1.00 75.31 84 LEU A N 1
ATOM 659 C CA . LEU A 1 84 ? -8.288 3.219 -4.787 1.00 75.31 84 LEU A CA 1
ATOM 660 C C . LEU A 1 84 ? -9.610 3.569 -4.070 1.00 75.31 84 LEU A C 1
ATOM 662 O O . LEU A 1 84 ? -9.957 2.859 -3.123 1.00 75.31 84 LEU A O 1
ATOM 666 N N . PRO A 1 85 ? -10.386 4.600 -4.467 1.00 75.75 85 PRO A N 1
ATOM 667 C CA . PRO A 1 85 ? -11.729 4.808 -3.928 1.00 75.75 85 PRO A CA 1
ATOM 668 C C . PRO A 1 85 ? -12.623 3.571 -4.040 1.00 75.75 85 PRO A C 1
ATOM 670 O O . PRO A 1 85 ? -13.252 3.178 -3.052 1.00 75.75 85 PRO A O 1
ATOM 673 N N . ASN A 1 86 ? -12.653 2.918 -5.204 1.00 75.94 86 ASN A N 1
ATOM 674 C CA . ASN A 1 86 ? -13.416 1.688 -5.375 1.00 75.94 86 ASN A CA 1
ATOM 675 C C . ASN A 1 86 ? -12.844 0.537 -4.535 1.00 75.94 86 ASN A C 1
ATOM 677 O O . ASN A 1 86 ? -13.616 -0.197 -3.919 1.00 75.94 86 ASN A O 1
ATOM 681 N N . LEU A 1 87 ? -11.517 0.426 -4.401 1.00 76.75 87 LEU A N 1
ATOM 682 C CA . LEU A 1 87 ? -10.899 -0.538 -3.486 1.00 76.75 87 LEU A CA 1
ATOM 683 C C . LEU A 1 87 ? -11.396 -0.359 -2.046 1.00 76.75 87 LEU A C 1
ATOM 685 O O . LEU A 1 87 ? -11.807 -1.328 -1.402 1.00 76.75 87 LEU A O 1
ATOM 689 N N . LEU A 1 88 ? -11.343 0.877 -1.544 1.00 79.88 88 LEU A N 1
ATOM 690 C CA . LEU A 1 88 ? -11.752 1.231 -0.186 1.00 79.88 88 LEU A CA 1
ATOM 691 C C . LEU A 1 88 ? -13.249 0.994 0.034 1.00 79.88 88 LEU A C 1
ATOM 693 O O . LEU A 1 88 ? -13.647 0.591 1.128 1.00 79.88 88 LEU A O 1
ATOM 697 N N . LYS A 1 89 ? -14.065 1.214 -1.004 1.00 81.31 89 LYS A N 1
ATOM 698 C CA . LYS A 1 89 ? -15.506 0.945 -1.003 1.00 81.31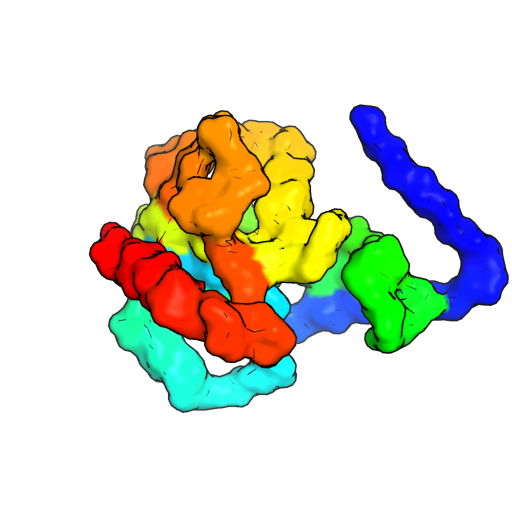 89 LYS A CA 1
ATOM 699 C C . LYS A 1 89 ? -15.811 -0.554 -0.981 1.00 81.31 89 LYS A C 1
ATOM 701 O O . LYS A 1 89 ? -16.665 -0.982 -0.211 1.00 81.31 89 LYS A O 1
ATOM 706 N N . MET A 1 90 ? -15.119 -1.345 -1.802 1.00 79.00 90 MET A N 1
ATOM 707 C CA . MET A 1 90 ? -15.289 -2.801 -1.872 1.00 79.00 90 MET A CA 1
ATOM 708 C C . MET A 1 90 ? -14.771 -3.518 -0.622 1.00 79.00 90 MET A C 1
ATOM 710 O O . MET A 1 90 ? -15.248 -4.600 -0.289 1.00 79.00 90 MET A O 1
ATOM 714 N N . ASN A 1 91 ? -13.806 -2.920 0.080 1.00 81.12 91 ASN A N 1
ATOM 715 C CA . ASN A 1 91 ? -13.198 -3.486 1.279 1.00 81.12 91 ASN A CA 1
ATOM 716 C C . ASN A 1 91 ? -13.416 -2.561 2.480 1.00 81.12 91 ASN A C 1
ATOM 718 O O . ASN A 1 91 ? -12.477 -1.885 2.903 1.00 81.12 91 ASN A O 1
ATOM 722 N N . PRO A 1 92 ? -14.623 -2.541 3.077 1.00 83.56 92 PRO A N 1
ATOM 723 C CA . PRO A 1 92 ? -14.935 -1.683 4.222 1.00 83.56 92 PRO A CA 1
ATOM 724 C C . PRO A 1 92 ? -14.159 -2.048 5.498 1.00 83.56 92 PRO A C 1
ATOM 726 O O . PRO A 1 92 ? -14.172 -1.273 6.452 1.00 83.56 92 PRO A O 1
ATOM 729 N N . TYR A 1 93 ? -13.463 -3.189 5.510 1.00 86.31 93 TYR A N 1
ATOM 730 C CA . TYR A 1 93 ? -12.623 -3.658 6.616 1.00 86.31 93 TYR A CA 1
ATOM 731 C C . TYR A 1 93 ? -11.121 -3.429 6.404 1.00 86.31 93 TYR A C 1
ATOM 733 O O . TYR A 1 93 ? -10.353 -3.674 7.321 1.00 86.31 93 TYR A O 1
ATOM 741 N N . LEU A 1 94 ? -10.684 -2.896 5.254 1.00 87.38 94 LEU A N 1
ATOM 742 C CA . LEU A 1 94 ? -9.258 -2.658 4.976 1.00 87.38 94 LEU A CA 1
ATOM 743 C C . LEU A 1 94 ? -8.646 -1.688 6.000 1.00 87.38 94 LEU A C 1
ATOM 745 O O . LEU A 1 94 ? -8.956 -0.503 5.967 1.00 87.38 94 LEU A O 1
ATOM 749 N N . GLN A 1 95 ? -7.818 -2.167 6.916 1.00 90.94 95 GLN A N 1
ATOM 750 C CA . GLN A 1 95 ? -7.189 -1.374 7.974 1.00 90.94 95 GLN A CA 1
ATOM 751 C C . GLN A 1 95 ? -5.785 -0.924 7.589 1.00 90.94 95 GLN A C 1
ATOM 753 O O . GLN A 1 95 ? -5.362 0.153 8.014 1.00 90.94 95 GLN A O 1
ATOM 758 N N . THR A 1 96 ? -5.093 -1.708 6.759 1.00 91.75 96 THR A N 1
ATOM 759 C CA . THR A 1 96 ? -3.688 -1.461 6.437 1.00 91.75 96 THR A CA 1
ATOM 760 C C . THR A 1 96 ? -3.400 -1.559 4.945 1.00 91.75 96 THR A C 1
ATOM 762 O O . THR A 1 96 ? -3.856 -2.469 4.252 1.00 91.75 96 THR A O 1
ATOM 765 N N . ILE A 1 97 ? -2.583 -0.633 4.453 1.00 89.94 97 ILE A N 1
ATOM 766 C CA . ILE A 1 97 ? -1.966 -0.663 3.132 1.00 89.94 97 ILE A CA 1
ATOM 767 C C . ILE A 1 97 ? -0.451 -0.755 3.323 1.00 89.94 97 ILE A C 1
ATOM 769 O O . ILE A 1 97 ? 0.165 0.095 3.959 1.00 89.94 97 ILE A O 1
ATOM 773 N N . LEU A 1 98 ? 0.165 -1.795 2.782 1.00 89.31 98 LEU A N 1
ATOM 774 C CA . LEU A 1 98 ? 1.607 -1.985 2.789 1.00 89.31 98 LEU A CA 1
ATOM 775 C C . LEU A 1 98 ? 2.177 -1.515 1.449 1.00 89.31 98 LEU A C 1
ATOM 777 O O . LEU A 1 98 ? 1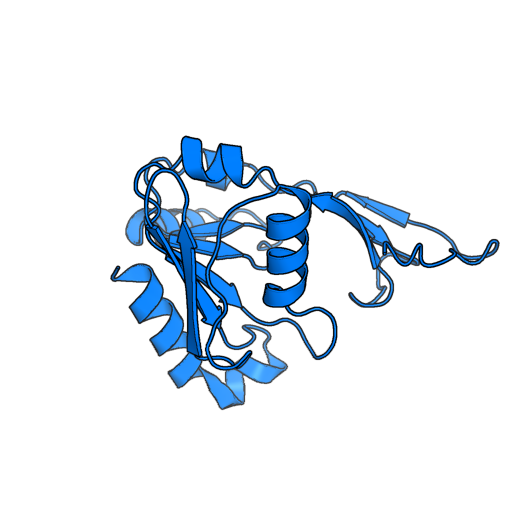.676 -1.913 0.398 1.00 89.31 98 LEU A O 1
ATOM 781 N N . LEU A 1 99 ? 3.229 -0.702 1.489 1.00 87.31 99 LEU A N 1
ATOM 782 C CA . LEU A 1 99 ? 3.884 -0.105 0.325 1.00 87.31 99 LEU A CA 1
ATOM 783 C C . LEU A 1 99 ? 5.340 -0.593 0.250 1.00 87.31 99 LEU A C 1
ATOM 785 O O . LEU A 1 99 ? 6.232 0.112 0.723 1.00 87.31 99 LEU A O 1
ATOM 789 N N . PRO A 1 100 ? 5.615 -1.799 -0.279 1.00 84.94 100 PRO A N 1
ATOM 790 C CA . PRO A 1 100 ? 6.987 -2.241 -0.500 1.00 84.94 100 PRO A CA 1
ATOM 791 C C . PRO A 1 100 ? 7.707 -1.292 -1.455 1.00 84.94 100 PRO A C 1
ATOM 793 O O . PRO A 1 100 ? 7.205 -1.025 -2.544 1.00 84.94 100 PRO A O 1
ATOM 796 N N . SER A 1 101 ? 8.873 -0.796 -1.067 1.00 73.31 101 SER A N 1
ATOM 797 C CA . SER A 1 101 ? 9.712 0.062 -1.898 1.00 73.31 101 SER A CA 1
ATOM 798 C C . SER A 1 101 ? 10.170 -0.692 -3.160 1.00 73.31 101 SER A C 1
ATOM 800 O O . SER A 1 101 ? 10.507 -1.874 -3.096 1.00 73.31 101 SER A O 1
ATOM 802 N N . GLU A 1 102 ? 10.186 -0.019 -4.311 1.00 62.94 102 GLU A N 1
ATOM 803 C CA . GLU A 1 102 ? 10.964 -0.436 -5.489 1.00 62.94 102 GLU A CA 1
ATOM 804 C C . GLU A 1 102 ? 12.209 0.459 -5.589 1.00 62.94 102 GLU A C 1
ATOM 806 O O . GLU A 1 102 ? 12.201 1.570 -5.054 1.00 62.94 102 GLU A O 1
ATOM 811 N N . ASP A 1 103 ? 13.275 -0.038 -6.221 1.00 52.59 103 ASP A N 1
ATOM 812 C CA . ASP A 1 103 ? 14.618 0.555 -6.191 1.00 52.59 103 ASP A CA 1
ATOM 813 C C . ASP A 1 103 ? 14.644 2.072 -6.530 1.00 52.59 103 ASP A C 1
ATOM 815 O O . ASP A 1 103 ? 14.061 2.525 -7.520 1.00 52.59 103 ASP A O 1
ATOM 819 N N . ASP A 1 104 ? 15.339 2.818 -5.660 1.00 47.53 104 ASP A N 1
ATOM 820 C CA . ASP A 1 104 ? 15.879 4.196 -5.622 1.00 47.53 104 ASP A CA 1
ATOM 821 C C . ASP A 1 104 ? 15.164 5.407 -6.267 1.00 47.53 104 ASP A C 1
ATOM 823 O O . ASP A 1 104 ? 15.333 6.517 -5.767 1.00 47.53 104 ASP A O 1
ATOM 827 N N . GLU A 1 105 ? 14.327 5.273 -7.298 1.00 41.09 105 GLU A N 1
ATOM 828 C CA . GLU A 1 105 ? 13.656 6.433 -7.935 1.00 41.09 105 GLU A CA 1
ATOM 829 C C . GLU A 1 105 ? 12.147 6.250 -8.162 1.00 41.09 105 GLU A C 1
ATOM 831 O O . GLU A 1 105 ? 11.430 7.225 -8.393 1.00 41.09 105 GLU A O 1
ATOM 836 N N . SER A 1 106 ? 11.630 5.024 -8.039 1.00 51.12 106 SER A N 1
ATOM 837 C CA . SER A 1 106 ? 10.211 4.693 -8.228 1.00 51.12 106 SER A CA 1
ATOM 838 C C . SER A 1 106 ? 9.607 4.053 -6.980 1.00 51.12 106 SER A C 1
ATOM 840 O O . SER A 1 106 ? 9.001 2.988 -7.052 1.00 51.12 106 SER A O 1
ATOM 842 N N . ASN A 1 107 ? 9.774 4.686 -5.814 1.00 65.00 107 ASN A N 1
ATOM 843 C CA . ASN A 1 107 ? 9.178 4.166 -4.586 1.00 65.00 107 ASN A CA 1
ATOM 844 C C . ASN A 1 107 ? 7.642 4.168 -4.717 1.00 65.00 107 ASN A C 1
ATOM 846 O O . ASN A 1 107 ? 7.040 5.209 -5.005 1.00 65.00 107 ASN A O 1
ATOM 850 N N . ASN A 1 108 ? 7.009 3.017 -4.465 1.00 75.56 108 ASN A N 1
ATOM 851 C CA . ASN A 1 108 ? 5.554 2.885 -4.386 1.00 75.56 108 ASN A CA 1
ATOM 852 C C . ASN A 1 108 ? 4.933 3.949 -3.471 1.00 75.56 108 ASN A C 1
ATOM 854 O O . ASN A 1 108 ? 3.846 4.432 -3.770 1.00 75.56 108 ASN A O 1
ATOM 858 N N . TYR A 1 109 ? 5.651 4.400 -2.436 1.00 83.56 109 TYR A N 1
ATOM 859 C CA . TYR A 1 109 ? 5.271 5.559 -1.631 1.00 83.56 109 TYR A CA 1
ATOM 860 C C . TYR A 1 109 ? 5.033 6.830 -2.460 1.00 83.56 109 TYR A C 1
ATOM 862 O O . TYR A 1 109 ? 3.952 7.401 -2.381 1.00 83.56 109 TYR A O 1
ATOM 870 N N . TRP A 1 110 ? 5.994 7.285 -3.269 1.00 80.69 110 TRP A N 1
ATOM 871 C CA . TRP A 1 110 ? 5.866 8.558 -3.995 1.00 80.69 110 TRP A CA 1
ATOM 872 C C . TRP A 1 110 ? 4.784 8.504 -5.067 1.00 80.69 110 TRP A C 1
ATOM 874 O O . TRP A 1 110 ? 4.011 9.452 -5.213 1.00 80.69 110 TRP A O 1
ATOM 884 N N . SER A 1 111 ? 4.688 7.375 -5.772 1.00 78.00 111 SER A N 1
ATOM 885 C CA . SER A 1 111 ? 3.602 7.123 -6.722 1.00 78.00 111 SER A CA 1
ATOM 886 C C . SER A 1 111 ? 2.242 7.155 -6.026 1.00 78.00 111 SER A C 1
ATOM 888 O O . SER A 1 111 ? 1.289 7.728 -6.550 1.00 78.00 111 SER A O 1
ATOM 890 N N . PHE A 1 112 ? 2.162 6.594 -4.817 1.00 82.69 112 PHE A N 1
ATOM 891 C CA . PHE A 1 112 ? 0.948 6.598 -4.018 1.00 82.69 112 PHE A CA 1
ATOM 892 C C . PHE A 1 112 ? 0.598 7.993 -3.490 1.00 82.69 112 PHE A C 1
ATOM 894 O O . PHE A 1 112 ? -0.539 8.414 -3.649 1.00 82.69 112 PHE A O 1
ATOM 901 N N . ILE A 1 113 ? 1.551 8.755 -2.943 1.00 85.69 113 ILE A N 1
ATOM 902 C CA . ILE A 1 113 ? 1.313 10.138 -2.493 1.00 85.69 113 ILE A CA 1
ATOM 903 C C . ILE A 1 113 ? 0.829 11.012 -3.650 1.00 85.69 113 ILE A C 1
ATOM 905 O O . ILE A 1 113 ? -0.192 11.682 -3.519 1.00 85.69 113 ILE A O 1
ATOM 909 N N . LYS A 1 114 ? 1.496 10.938 -4.808 1.00 82.56 114 LYS A N 1
ATOM 910 C CA . LYS A 1 114 ? 1.078 11.667 -6.010 1.00 82.56 114 LYS A CA 1
ATOM 911 C C . LYS A 1 114 ? -0.370 11.344 -6.385 1.00 82.56 114 LYS A C 1
ATOM 913 O O . LYS A 1 114 ? -1.146 12.258 -6.647 1.00 82.56 114 LYS A O 1
ATOM 918 N N . TYR A 1 115 ? -0.736 10.063 -6.364 1.00 81.25 115 TYR A N 1
ATOM 919 C CA . TYR A 1 115 ? -2.110 9.631 -6.597 1.00 81.25 115 TYR A CA 1
ATOM 920 C C . TYR A 1 115 ? -3.081 10.239 -5.571 1.00 81.25 115 TYR A C 1
ATOM 922 O O . TYR A 1 115 ? -4.115 10.793 -5.942 1.00 81.25 115 TYR A O 1
ATOM 930 N N . LEU A 1 116 ? -2.758 10.172 -4.275 1.00 84.81 116 LEU A N 1
ATOM 931 C CA . LEU A 1 116 ? -3.615 10.727 -3.224 1.00 84.81 116 LEU A CA 1
ATOM 932 C C . LEU A 1 116 ? -3.835 12.233 -3.421 1.00 84.81 116 LEU A C 1
ATOM 934 O O . LEU A 1 116 ? -4.967 12.697 -3.284 1.00 84.81 116 LEU A O 1
ATOM 938 N N . ASP A 1 117 ? -2.788 12.973 -3.781 1.00 85.31 117 ASP A N 1
ATOM 939 C CA . ASP A 1 117 ? -2.854 14.411 -4.050 1.00 85.31 117 ASP A CA 1
ATOM 940 C C . ASP A 1 117 ? -3.719 14.733 -5.277 1.00 85.31 117 ASP A C 1
ATOM 942 O O . ASP A 1 117 ? -4.607 15.588 -5.204 1.00 85.31 117 ASP A O 1
ATOM 946 N N . GLU A 1 118 ? -3.515 14.022 -6.392 1.00 83.38 118 GLU A N 1
ATOM 947 C CA . GLU A 1 118 ? -4.288 14.189 -7.633 1.00 83.38 118 GLU A CA 1
ATOM 948 C C . GLU A 1 118 ? -5.786 13.929 -7.415 1.00 83.38 118 GLU A C 1
ATOM 950 O O . GLU A 1 118 ? -6.636 14.665 -7.925 1.00 83.38 118 GLU A O 1
ATOM 955 N N . HIS A 1 119 ? -6.112 12.937 -6.584 1.00 80.88 119 HIS A N 1
ATOM 956 C CA . HIS A 1 119 ? -7.485 12.569 -6.238 1.00 80.88 119 HIS A CA 1
ATOM 957 C C . HIS A 1 119 ? -8.022 13.277 -4.981 1.00 80.88 119 HIS A C 1
ATOM 959 O O . HIS A 1 119 ? -9.141 12.994 -4.547 1.00 80.88 119 HIS A O 1
ATOM 965 N N . LYS A 1 120 ? -7.266 14.224 -4.405 1.00 85.81 120 LYS A N 1
ATOM 966 C CA . LYS A 1 120 ? -7.637 15.006 -3.208 1.00 85.81 120 LYS A CA 1
ATOM 967 C C . LYS A 1 120 ? -8.019 14.137 -1.998 1.00 85.81 120 LYS A C 1
ATOM 969 O O . LYS A 1 120 ? -8.888 14.503 -1.200 1.00 85.81 120 LYS A O 1
ATOM 974 N N . ILE A 1 121 ? -7.368 12.986 -1.846 1.00 85.25 121 ILE A N 1
ATOM 975 C CA . ILE A 1 121 ? -7.565 12.072 -0.721 1.00 85.25 121 ILE A CA 1
ATOM 976 C C . ILE A 1 121 ? -6.745 12.577 0.467 1.00 85.25 121 ILE A C 1
ATOM 978 O O . ILE A 1 121 ? -5.520 12.686 0.413 1.00 85.25 121 ILE A O 1
ATOM 982 N N . ARG A 1 122 ? -7.428 12.876 1.575 1.00 91.00 122 ARG A N 1
ATOM 983 C CA . ARG A 1 122 ? -6.780 13.388 2.789 1.00 91.00 122 ARG A CA 1
ATOM 984 C C . ARG A 1 122 ? -5.886 12.322 3.408 1.00 91.00 122 ARG A C 1
ATOM 986 O O . ARG A 1 122 ? -6.323 11.195 3.632 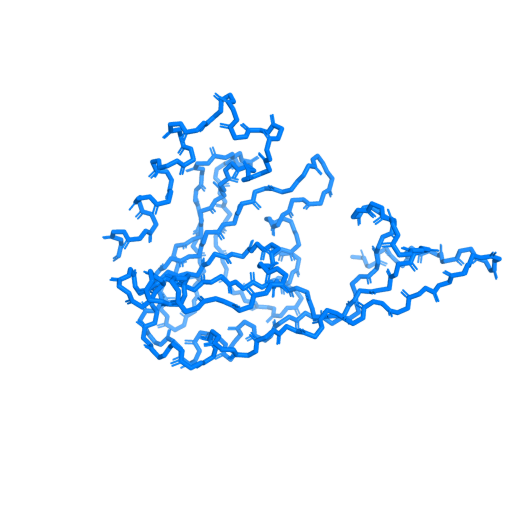1.00 91.00 122 ARG A O 1
ATOM 993 N N . HIS A 1 123 ? -4.672 12.703 3.774 1.00 93.44 123 HIS A N 1
ATOM 994 C CA . HIS A 1 123 ? -3.713 11.819 4.423 1.00 93.44 123 HIS A CA 1
ATOM 995 C C . HIS A 1 123 ? -2.761 12.613 5.324 1.00 93.44 123 HIS A C 1
ATOM 997 O O . HIS A 1 123 ? -2.665 13.836 5.222 1.00 93.44 123 HIS A O 1
ATOM 1003 N N . THR A 1 124 ? -2.103 11.925 6.254 1.00 93.69 124 THR A N 1
ATOM 1004 C CA . THR A 1 124 ? -0.975 12.479 7.013 1.00 93.69 124 THR A CA 1
ATOM 1005 C C . THR A 1 124 ? 0.329 12.201 6.277 1.00 93.69 124 THR A C 1
ATOM 1007 O O . THR A 1 124 ? 0.395 11.298 5.447 1.00 93.69 124 THR A O 1
ATOM 1010 N N . LEU A 1 125 ? 1.385 12.926 6.631 1.00 88.38 125 LEU A N 1
ATOM 1011 C CA . LEU A 1 125 ? 2.739 12.612 6.186 1.00 88.38 125 LEU A CA 1
ATOM 1012 C C . LEU A 1 125 ? 3.474 11.809 7.269 1.00 88.38 125 LEU A C 1
ATOM 1014 O O . LEU A 1 125 ? 3.214 12.025 8.459 1.00 88.38 125 LEU A O 1
ATOM 1018 N N . PRO A 1 126 ? 4.368 10.882 6.891 1.00 87.56 126 PRO A N 1
ATOM 1019 C CA . PRO A 1 126 ? 5.236 10.211 7.848 1.00 87.56 126 PRO A CA 1
ATOM 1020 C C . PRO A 1 126 ? 6.275 11.195 8.404 1.00 87.56 126 PRO A C 1
ATOM 1022 O O . PRO A 1 126 ? 6.566 12.229 7.797 1.00 87.56 126 PRO A O 1
ATOM 1025 N N . LYS A 1 127 ? 6.887 10.865 9.549 1.00 84.12 127 LYS A N 1
ATOM 1026 C CA . LYS A 1 127 ? 7.969 11.690 10.126 1.00 84.12 127 LYS A CA 1
ATOM 1027 C C . LYS A 1 127 ? 9.199 11.723 9.221 1.00 84.12 127 LYS A C 1
ATOM 1029 O O . LYS A 1 127 ? 9.878 12.743 9.134 1.00 84.12 127 LYS A O 1
ATOM 1034 N N . LYS A 1 128 ? 9.495 10.588 8.587 1.00 85.06 128 LYS A N 1
ATOM 1035 C CA . LYS A 1 128 ? 10.549 10.403 7.588 1.00 85.06 128 LYS A CA 1
ATOM 1036 C C . LYS A 1 128 ? 10.049 9.430 6.527 1.00 85.06 128 LYS A C 1
ATOM 1038 O O . LYS A 1 128 ? 9.296 8.514 6.833 1.00 85.06 128 LYS A O 1
ATOM 1043 N N . VAL A 1 129 ? 10.489 9.614 5.287 1.00 85.62 129 VAL A N 1
ATOM 1044 C CA . VAL A 1 129 ? 10.193 8.677 4.196 1.00 85.62 129 VAL A CA 1
ATOM 1045 C C . VAL A 1 129 ? 11.268 7.591 4.202 1.00 85.62 129 VAL A C 1
ATOM 1047 O O . VAL A 1 129 ? 12.247 7.677 3.469 1.00 85.62 129 VAL A O 1
ATOM 1050 N N . VAL A 1 130 ? 11.129 6.624 5.112 1.00 84.25 130 VAL A N 1
ATOM 1051 C CA . VAL A 1 130 ? 12.036 5.472 5.264 1.00 84.25 130 VAL A CA 1
ATOM 1052 C C . VAL A 1 130 ? 11.235 4.204 5.556 1.00 84.25 130 VAL A C 1
ATOM 1054 O O . VAL A 1 130 ? 10.108 4.277 6.049 1.00 84.25 130 VAL A O 1
ATOM 1057 N N . ASP A 1 131 ? 11.814 3.040 5.269 1.00 84.69 131 ASP A N 1
ATOM 1058 C CA . ASP A 1 131 ? 11.150 1.758 5.504 1.00 84.69 131 ASP A CA 1
ATOM 1059 C C . ASP A 1 131 ? 10.823 1.551 6.996 1.00 84.69 131 ASP A C 1
ATOM 1061 O O . ASP A 1 131 ? 11.636 1.800 7.885 1.00 84.69 131 ASP A O 1
ATOM 1065 N N . GLY A 1 132 ? 9.618 1.059 7.273 1.00 83.75 132 GLY A N 1
ATOM 1066 C CA . GLY A 1 132 ? 9.066 0.837 8.609 1.00 83.75 132 GLY A CA 1
ATOM 1067 C C . GLY A 1 132 ? 8.239 2.001 9.156 1.00 83.75 132 GLY A C 1
ATOM 1068 O O . GLY A 1 132 ? 7.448 1.784 10.077 1.00 83.75 132 GLY A O 1
ATOM 1069 N N . GLU A 1 133 ? 8.366 3.201 8.585 1.00 89.12 133 GLU A N 1
ATOM 1070 C CA . GLU A 1 133 ? 7.519 4.340 8.943 1.00 89.12 133 GLU A CA 1
ATOM 1071 C C . GLU A 1 133 ? 6.096 4.172 8.404 1.00 89.12 133 GLU A C 1
ATOM 1073 O O . GLU A 1 133 ? 5.851 3.499 7.395 1.00 89.12 133 GLU A O 1
ATOM 1078 N N . SER A 1 134 ? 5.141 4.802 9.089 1.00 91.25 134 SER A N 1
ATOM 1079 C CA . SER A 1 134 ? 3.740 4.787 8.685 1.00 91.25 134 SER A CA 1
ATOM 1080 C C . SER A 1 134 ? 3.105 6.170 8.657 1.00 91.25 134 SER A C 1
ATOM 1082 O O . SER A 1 134 ? 3.569 7.137 9.264 1.00 91.25 134 SER A O 1
ATOM 1084 N N . PHE A 1 135 ? 2.023 6.257 7.897 1.00 93.44 135 PHE A N 1
ATOM 1085 C CA . PHE A 1 135 ? 1.150 7.414 7.790 1.00 93.44 135 PHE A CA 1
ATOM 1086 C C . PHE A 1 135 ? -0.297 6.934 7.661 1.00 93.44 135 PHE A C 1
ATOM 1088 O O . PHE A 1 135 ? -0.559 5.735 7.617 1.00 93.44 135 PHE A O 1
ATOM 1095 N N . VAL A 1 136 ? -1.262 7.849 7.659 1.00 94.25 136 VAL A N 1
ATOM 1096 C CA . VAL A 1 136 ? -2.682 7.492 7.725 1.00 94.25 136 VAL A CA 1
ATOM 1097 C C . VAL A 1 136 ? -3.449 8.156 6.597 1.00 94.25 136 VAL A C 1
ATOM 1099 O O . VAL A 1 136 ? -3.354 9.369 6.413 1.00 94.25 136 VAL A O 1
ATOM 1102 N N . LEU A 1 137 ? -4.270 7.376 5.893 1.00 91.69 137 LEU A N 1
ATOM 1103 C CA . LEU A 1 137 ? -5.325 7.911 5.034 1.00 91.69 137 LEU A CA 1
ATOM 1104 C C . LEU A 1 137 ? -6.535 8.260 5.891 1.00 91.69 137 LEU A C 1
ATOM 1106 O O . LEU A 1 137 ? -7.033 7.433 6.658 1.00 91.69 137 LEU A O 1
ATOM 1110 N N . ASN A 1 138 ? -7.021 9.484 5.735 1.00 86.94 138 ASN A N 1
ATOM 1111 C CA . ASN A 1 138 ? -8.227 9.981 6.379 1.00 86.94 138 ASN A CA 1
ATOM 1112 C C . ASN A 1 138 ? -9.380 9.929 5.377 1.00 86.94 138 ASN A C 1
ATOM 1114 O O . ASN A 1 138 ? -9.761 10.935 4.776 1.00 86.94 138 ASN A O 1
ATOM 1118 N N . CYS A 1 139 ? -9.917 8.728 5.190 1.00 80.00 139 CYS A N 1
ATOM 1119 C CA . CYS A 1 139 ? -11.132 8.495 4.417 1.00 80.00 139 CYS A CA 1
ATOM 1120 C C . CYS A 1 139 ? -12.348 8.528 5.367 1.00 80.00 139 CYS A C 1
ATOM 1122 O O . CYS A 1 139 ? -12.251 9.007 6.496 1.00 80.00 139 CYS A O 1
ATOM 1124 N N . ASN A 1 140 ? -13.479 7.928 4.975 1.00 81.62 140 ASN A N 1
ATOM 1125 C CA . ASN A 1 140 ? -14.607 7.653 5.891 1.00 81.62 140 ASN A CA 1
ATOM 1126 C C . ASN A 1 140 ? -14.196 6.829 7.135 1.00 81.62 140 ASN A C 1
ATOM 1128 O O . ASN A 1 140 ? -14.967 6.684 8.078 1.00 81.62 140 ASN A O 1
ATOM 1132 N N . ARG A 1 141 ? -12.980 6.278 7.120 1.00 86.75 141 ARG A N 1
ATOM 1133 C CA . ARG A 1 141 ? -12.277 5.626 8.220 1.00 86.75 141 ARG A CA 1
ATOM 1134 C C . ARG A 1 141 ? -10.774 5.851 8.066 1.00 86.75 141 ARG A C 1
ATOM 1136 O O . ARG A 1 141 ? -10.310 6.247 6.994 1.00 86.75 141 ARG A O 1
ATOM 1143 N N . LYS A 1 142 ? -10.027 5.574 9.132 1.00 91.38 142 LYS A N 1
ATOM 1144 C CA . LYS A 1 142 ? -8.563 5.614 9.112 1.00 91.38 142 LYS A CA 1
ATOM 1145 C C . LYS A 1 142 ? -8.013 4.317 8.527 1.00 91.38 142 LYS A C 1
ATOM 1147 O O . LYS A 1 142 ? -8.442 3.242 8.938 1.00 91.38 142 LYS A O 1
ATOM 1152 N N . VAL A 1 143 ? -7.065 4.439 7.604 1.00 91.81 143 VAL A N 1
ATOM 1153 C CA . VAL A 1 143 ? -6.309 3.311 7.041 1.00 91.81 143 VAL A CA 1
ATOM 1154 C C . VAL A 1 143 ? -4.825 3.594 7.245 1.00 91.81 143 VAL A C 1
ATOM 1156 O O . VAL A 1 143 ? -4.334 4.629 6.790 1.00 91.81 143 VAL A O 1
ATOM 1159 N N . GLU A 1 144 ? -4.118 2.716 7.957 1.00 93.50 144 GLU A N 1
ATOM 1160 C CA . GLU A 1 144 ? -2.670 2.835 8.161 1.00 93.50 144 GLU A CA 1
ATOM 1161 C C . GLU A 1 144 ? -1.942 2.452 6.871 1.00 93.50 144 GLU A C 1
ATOM 1163 O O . GLU A 1 144 ? -2.193 1.401 6.293 1.00 93.50 144 GLU A O 1
ATOM 1168 N N . CYS A 1 145 ? -1.028 3.296 6.416 1.00 91.12 145 CYS A N 1
ATOM 1169 C CA . CYS A 1 145 ? -0.139 3.019 5.300 1.00 91.12 145 CYS A CA 1
ATOM 1170 C C . CYS A 1 145 ? 1.281 2.841 5.827 1.00 91.12 145 CYS A C 1
ATOM 1172 O O . CYS A 1 145 ? 1.787 3.723 6.515 1.00 91.12 145 CYS A O 1
ATOM 1174 N N . ILE A 1 146 ? 1.923 1.719 5.511 1.00 90.25 146 ILE A N 1
ATOM 1175 C CA . ILE A 1 146 ? 3.267 1.374 5.988 1.00 90.25 146 ILE A CA 1
ATOM 1176 C C . ILE A 1 146 ? 4.219 1.369 4.795 1.00 90.25 146 ILE A C 1
ATOM 1178 O O . ILE A 1 146 ? 4.008 0.614 3.845 1.00 90.25 146 ILE A O 1
ATOM 1182 N N . ILE A 1 147 ? 5.279 2.175 4.861 1.00 88.25 147 ILE A N 1
ATOM 1183 C CA . ILE A 1 147 ? 6.396 2.117 3.912 1.00 88.25 147 ILE A CA 1
ATOM 1184 C C . ILE A 1 147 ? 7.202 0.870 4.270 1.00 88.25 147 ILE A C 1
ATOM 1186 O O . ILE A 1 147 ? 7.631 0.723 5.412 1.00 88.25 147 ILE A O 1
ATOM 1190 N N . ALA A 1 148 ? 7.357 -0.071 3.347 1.00 87.69 148 ALA A N 1
ATOM 1191 C CA . ALA A 1 148 ? 8.001 -1.350 3.619 1.00 87.69 148 ALA A CA 1
ATOM 1192 C C . ALA A 1 148 ? 9.249 -1.538 2.767 1.00 87.69 148 ALA A C 1
ATOM 1194 O O . ALA A 1 148 ? 9.346 -1.021 1.661 1.00 87.69 148 ALA A O 1
ATOM 1195 N N . ASN A 1 149 ? 10.170 -2.357 3.265 1.00 84.38 149 ASN A N 1
ATOM 1196 C CA . ASN A 1 149 ? 11.365 -2.730 2.522 1.00 84.38 149 ASN A CA 1
ATOM 1197 C C . ASN A 1 149 ? 11.001 -3.410 1.192 1.00 84.38 149 ASN A C 1
ATOM 1199 O O . ASN A 1 149 ? 9.988 -4.115 1.082 1.00 84.38 149 ASN A O 1
ATOM 1203 N N . SER A 1 150 ? 11.883 -3.259 0.203 1.00 77.06 150 SER A N 1
ATOM 1204 C CA . SER A 1 150 ? 11.756 -3.950 -1.080 1.00 77.06 150 SER A CA 1
ATOM 1205 C C . SER A 1 150 ? 11.730 -5.466 -0.896 1.00 77.06 150 SER A C 1
ATOM 1207 O O . SER A 1 150 ? 12.554 -6.052 -0.187 1.00 77.06 150 SER A O 1
ATOM 1209 N N . THR A 1 151 ? 10.794 -6.112 -1.590 1.00 74.75 151 THR A N 1
ATOM 1210 C CA . THR A 1 151 ? 10.632 -7.575 -1.603 1.00 74.75 151 THR A CA 1
ATOM 1211 C C . THR A 1 151 ? 11.409 -8.248 -2.740 1.00 74.75 151 THR A C 1
ATOM 1213 O O 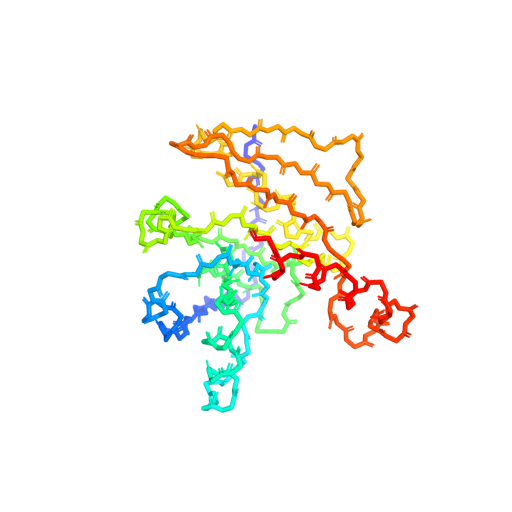. THR A 1 151 ? 11.267 -9.453 -2.964 1.00 74.75 151 THR A O 1
ATOM 1216 N N . SER A 1 152 ? 12.243 -7.493 -3.467 1.00 70.38 152 SER A N 1
ATOM 1217 C CA . SER A 1 152 ? 13.089 -8.038 -4.529 1.00 70.38 152 SER A CA 1
ATOM 1218 C C . SER A 1 152 ? 14.111 -9.035 -3.967 1.00 70.38 152 SER A C 1
ATOM 1220 O O . SER A 1 152 ? 14.540 -8.935 -2.818 1.00 70.38 152 SER A O 1
ATOM 1222 N N . ARG A 1 153 ? 14.556 -10.006 -4.777 1.00 64.38 153 ARG A N 1
ATOM 1223 C CA . ARG A 1 153 ? 15.580 -10.974 -4.328 1.00 64.38 153 ARG A CA 1
ATOM 1224 C C . ARG A 1 153 ? 16.894 -10.301 -3.920 1.00 64.38 153 ARG A C 1
ATOM 1226 O O . ARG A 1 153 ? 17.597 -10.854 -3.083 1.00 64.38 153 ARG A O 1
ATOM 1233 N N . ALA A 1 154 ? 17.211 -9.145 -4.505 1.00 61.47 154 ALA A N 1
ATOM 1234 C CA . ALA A 1 154 ? 18.437 -8.406 -4.219 1.00 61.47 154 ALA A CA 1
ATOM 1235 C C . ALA A 1 154 ? 18.433 -7.808 -2.801 1.00 61.47 154 ALA A C 1
ATOM 1237 O O . ALA A 1 154 ? 19.462 -7.806 -2.135 1.00 61.47 154 ALA A O 1
ATOM 1238 N N . THR A 1 155 ? 17.270 -7.370 -2.315 1.00 60.53 155 THR A N 1
ATOM 1239 C CA . THR A 1 155 ? 17.108 -6.719 -1.004 1.00 60.53 155 THR A CA 1
ATOM 1240 C C . THR A 1 155 ? 16.624 -7.675 0.083 1.00 60.53 155 THR A C 1
ATOM 1242 O O . THR A 1 155 ? 16.968 -7.515 1.256 1.00 60.53 155 THR A O 1
ATOM 1245 N N . LEU A 1 156 ? 15.867 -8.714 -0.289 1.00 66.38 156 LEU A N 1
ATOM 1246 C CA . LEU A 1 156 ? 15.287 -9.663 0.659 1.00 66.38 156 LEU A CA 1
ATOM 1247 C C . LEU A 1 156 ? 16.366 -10.418 1.446 1.00 66.38 156 LEU A C 1
ATOM 1249 O O . LEU A 1 156 ? 16.155 -10.698 2.618 1.00 66.38 156 LEU A O 1
ATOM 1253 N N . GLY A 1 157 ? 17.528 -10.705 0.849 1.00 67.75 157 GLY A N 1
ATOM 1254 C CA . GLY A 1 157 ? 18.622 -11.401 1.536 1.00 67.75 157 GLY A CA 1
ATOM 1255 C C . GLY A 1 157 ? 19.146 -10.652 2.769 1.00 67.75 157 GLY A C 1
ATOM 1256 O O . GLY A 1 157 ? 19.324 -11.260 3.820 1.00 67.75 157 GLY A O 1
ATOM 1257 N N . ALA A 1 158 ? 19.333 -9.334 2.667 1.00 70.62 158 ALA A N 1
ATOM 1258 C CA . ALA A 1 158 ? 19.868 -8.511 3.754 1.00 70.62 158 ALA A CA 1
ATOM 1259 C C . ALA A 1 158 ? 18.805 -8.107 4.793 1.00 70.62 158 ALA A C 1
ATOM 1261 O O . ALA A 1 158 ? 19.127 -7.904 5.962 1.00 70.62 158 ALA A O 1
ATOM 1262 N N . HIS A 1 159 ? 17.532 -8.024 4.386 1.00 77.38 159 HIS A N 1
ATOM 1263 C CA . HIS A 1 159 ? 16.456 -7.457 5.209 1.00 77.38 159 HIS A CA 1
ATOM 1264 C C . HIS A 1 159 ? 15.300 -8.425 5.499 1.00 77.38 159 HIS A C 1
ATOM 1266 O O . HIS A 1 159 ? 14.253 -7.999 5.983 1.00 77.38 159 HIS A O 1
ATOM 1272 N N . HIS A 1 160 ? 15.471 -9.731 5.255 1.00 80.69 160 HIS A N 1
ATOM 1273 C CA . HIS A 1 160 ? 14.402 -10.733 5.372 1.00 80.69 160 HIS A CA 1
ATOM 1274 C C . HIS A 1 160 ? 13.633 -10.659 6.700 1.00 80.69 160 HIS A C 1
ATOM 1276 O O . HIS A 1 160 ? 12.402 -10.690 6.715 1.00 80.69 160 HIS A O 1
ATOM 1282 N N . ALA A 1 161 ? 14.352 -10.548 7.822 1.00 84.69 161 ALA A N 1
ATOM 1283 C CA . ALA A 1 161 ? 13.741 -10.488 9.147 1.00 84.69 161 ALA A CA 1
ATOM 1284 C C . ALA A 1 161 ? 12.857 -9.241 9.326 1.00 84.69 161 ALA A C 1
ATOM 1286 O O . ALA A 1 161 ? 11.754 -9.344 9.866 1.00 84.69 161 ALA A O 1
ATOM 1287 N N . GLU A 1 162 ? 13.307 -8.085 8.831 1.00 84.50 162 GLU A N 1
ATOM 1288 C CA . GLU A 1 162 ? 12.567 -6.828 8.950 1.00 84.50 162 GLU A CA 1
ATOM 1289 C C . GLU A 1 162 ? 11.375 -6.787 7.986 1.00 84.50 162 GLU A C 1
ATOM 1291 O O . GLU A 1 162 ? 10.275 -6.421 8.397 1.00 84.50 162 GLU A O 1
ATOM 1296 N N . VAL A 1 163 ? 11.539 -7.274 6.749 1.00 83.69 163 VAL A N 1
ATOM 1297 C CA . VAL A 1 163 ? 10.429 -7.466 5.795 1.00 83.69 163 VAL A CA 1
ATOM 1298 C C . VAL A 1 163 ? 9.351 -8.347 6.428 1.00 83.69 163 VAL A C 1
ATOM 1300 O O . VAL A 1 163 ? 8.181 -7.973 6.479 1.00 83.69 163 VAL A O 1
ATOM 1303 N N . LEU A 1 164 ? 9.729 -9.501 6.984 1.00 85.31 164 LEU A N 1
ATOM 1304 C CA . LEU A 1 164 ? 8.772 -10.414 7.604 1.00 85.31 164 LEU A CA 1
ATOM 1305 C C . LEU A 1 164 ? 8.039 -9.763 8.785 1.00 85.31 164 LEU A C 1
ATOM 1307 O O . LEU A 1 164 ? 6.836 -9.962 8.952 1.00 85.31 164 LEU A O 1
ATOM 1311 N N . LYS A 1 165 ? 8.746 -8.977 9.600 1.00 87.31 165 LYS A N 1
ATOM 1312 C CA . LYS A 1 165 ? 8.162 -8.225 10.715 1.00 87.31 165 LYS A CA 1
ATOM 1313 C C . LYS A 1 165 ? 7.160 -7.173 10.226 1.00 87.31 165 LYS A C 1
ATOM 1315 O O . LYS A 1 165 ? 6.072 -7.085 10.793 1.00 87.31 165 LYS A O 1
ATOM 1320 N N . GLN A 1 166 ? 7.478 -6.438 9.160 1.00 86.56 166 GLN A N 1
ATOM 1321 C CA . GLN A 1 166 ? 6.580 -5.455 8.542 1.00 86.56 166 GLN A CA 1
ATOM 1322 C C . GLN A 1 166 ? 5.302 -6.114 8.008 1.00 86.56 166 GLN A C 1
ATOM 1324 O O . GLN A 1 166 ? 4.201 -5.660 8.316 1.00 86.56 166 GLN A O 1
ATOM 1329 N N . PHE A 1 167 ? 5.428 -7.236 7.293 1.00 87.56 167 PHE A N 1
ATOM 1330 C CA . PHE A 1 167 ? 4.272 -7.990 6.795 1.00 87.56 167 PHE A CA 1
ATOM 1331 C C . PHE A 1 167 ? 3.422 -8.567 7.933 1.00 87.56 167 PHE A C 1
ATOM 1333 O O . PHE A 1 167 ? 2.198 -8.471 7.890 1.00 87.56 167 PHE A O 1
ATOM 1340 N N . LYS A 1 168 ? 4.043 -9.121 8.983 1.00 86.94 168 LYS A N 1
ATOM 1341 C CA . LYS A 1 168 ? 3.313 -9.612 10.164 1.00 86.94 168 LYS A CA 1
ATOM 1342 C C . LYS A 1 168 ? 2.538 -8.497 10.858 1.00 86.94 168 LYS A C 1
ATOM 1344 O O . LYS A 1 168 ? 1.379 -8.709 11.195 1.00 86.94 168 LYS A O 1
ATOM 1349 N N . LYS A 1 169 ? 3.151 -7.321 11.038 1.00 85.81 169 LYS A N 1
ATOM 1350 C CA . LYS A 1 169 ? 2.475 -6.147 11.606 1.00 85.81 169 LYS A CA 1
ATOM 1351 C C . LYS A 1 169 ? 1.270 -5.748 10.750 1.00 85.81 169 LYS A C 1
ATOM 1353 O O . LYS A 1 169 ? 0.199 -5.527 11.295 1.00 85.81 169 LYS A O 1
ATOM 1358 N N . ALA A 1 170 ? 1.443 -5.699 9.430 1.00 85.50 170 ALA A N 1
ATOM 1359 C CA . ALA A 1 170 ? 0.393 -5.276 8.508 1.00 85.50 170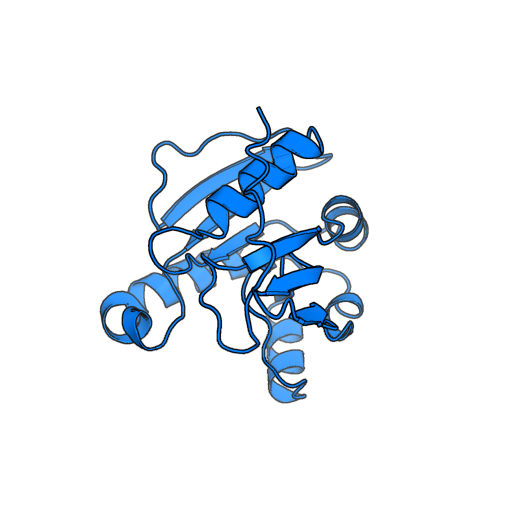 ALA A CA 1
ATOM 1360 C C . ALA A 1 170 ? -0.791 -6.251 8.427 1.00 85.50 170 ALA A C 1
ATOM 1362 O O . ALA A 1 170 ? -1.915 -5.815 8.213 1.00 85.50 170 ALA A O 1
ATOM 1363 N N . ILE A 1 171 ? -0.536 -7.555 8.569 1.00 85.19 171 ILE A N 1
ATOM 1364 C CA . ILE A 1 171 ? -1.557 -8.615 8.500 1.00 85.19 171 ILE A CA 1
ATOM 1365 C C . ILE A 1 171 ? -2.278 -8.813 9.843 1.00 85.19 171 ILE A C 1
ATOM 1367 O O . ILE A 1 171 ? -3.412 -9.278 9.867 1.00 85.19 171 ILE A O 1
ATOM 1371 N N . ALA A 1 172 ? -1.626 -8.500 10.966 1.00 75.69 172 ALA A N 1
ATOM 1372 C CA . ALA A 1 172 ? -2.202 -8.659 12.302 1.00 75.69 172 ALA A CA 1
ATOM 1373 C C . ALA A 1 172 ? -3.104 -7.490 12.748 1.00 75.69 172 ALA A C 1
ATOM 1375 O O . ALA A 1 172 ? -3.675 -7.571 13.836 1.00 75.69 172 ALA A O 1
ATOM 1376 N N . ALA A 1 173 ? -3.183 -6.417 11.954 1.00 59.12 173 ALA A N 1
ATOM 1377 C CA . ALA A 1 173 ? -4.011 -5.237 12.206 1.00 59.12 173 ALA A CA 1
ATOM 1378 C C . ALA A 1 173 ? -5.496 -5.489 11.885 1.00 59.12 173 ALA A C 1
ATOM 1380 O O . ALA A 1 173 ? -6.340 -4.933 12.629 1.00 59.12 173 ALA A O 1
#

Foldseek 3Di:
DDPPPDDPPPFDKDKDQPPDDCVLLVLFAAQEEEADDDDPDDDPVVSVVCNVLSYYYHHQARIKIASDPPHDPVRIDGPDTDDVVVVCVRHVNHAEYEFEQDPDPDGSVVVVVVVCVVVVFDWDDWPDQDAQTWIWTDDVDTHIYGYHYHPDPVGCVVCVVVNVVSVCVRSVD

Radius of gyration: 16.31 Å; chains: 1; bounding box: 35×43×45 Å

pLDDT: mean 72.13, std 15.16, range [26.58, 94.25]

Secondary structure (DSSP, 8-state):
----PPPPTTS--EEEE----GGGTT-TT-SEEEES---SS--HHHHHHHHHHTEEEE-SEEEEEESSTT--GGGEEEEEE--HHHHHHH-TT--EEEEEPPSTT--HHHHHHHHHHHTT--BPPPSSSSTT-EEEEESSSEEEEEEE---SHHHHHHHHHHHHHHHHHHH--